Protein AF-A0A2N0Q6G9-F1 (afdb_monomer_lite)

Structure (mmCIF, N/CA/C/O backbone):
data_AF-A0A2N0Q6G9-F1
#
_entry.id   AF-A0A2N0Q6G9-F1
#
loop_
_atom_site.group_PDB
_atom_site.id
_atom_site.type_symbol
_atom_site.label_atom_id
_atom_site.label_alt_id
_atom_site.label_comp_id
_atom_site.label_asym_id
_atom_site.label_entity_id
_atom_site.label_seq_id
_atom_site.pdbx_PDB_ins_code
_atom_site.Cartn_x
_atom_site.Cartn_y
_atom_site.Cartn_z
_atom_site.occupancy
_atom_site.B_iso_or_equiv
_atom_site.auth_seq_id
_atom_site.auth_comp_id
_atom_site.auth_asym_id
_atom_site.auth_atom_id
_atom_site.pdbx_PDB_model_num
ATOM 1 N N . GLU A 1 1 ? 4.261 -15.372 1.911 1.00 77.31 1 GLU A N 1
ATOM 2 C CA . GLU A 1 1 ? 4.781 -14.227 2.698 1.00 77.31 1 GLU A CA 1
ATOM 3 C C . GLU A 1 1 ? 4.152 -12.862 2.398 1.00 77.31 1 GLU A C 1
ATOM 5 O O . GLU A 1 1 ? 3.423 -12.383 3.254 1.00 77.31 1 GLU A O 1
ATOM 10 N N . ARG A 1 2 ? 4.340 -12.215 1.235 1.00 79.12 2 ARG A N 1
ATOM 11 C CA . ARG A 1 2 ? 3.883 -10.812 1.030 1.00 79.12 2 ARG A CA 1
ATOM 12 C C . ARG A 1 2 ? 2.367 -10.584 1.179 1.00 79.12 2 ARG A C 1
ATOM 14 O O . ARG A 1 2 ? 1.967 -9.637 1.843 1.00 79.12 2 ARG A O 1
ATOM 21 N N . ILE A 1 3 ? 1.532 -11.489 0.657 1.00 87.50 3 ILE A N 1
ATOM 22 C CA . ILE A 1 3 ? 0.068 -11.447 0.869 1.00 87.50 3 ILE A CA 1
ATOM 23 C C . ILE A 1 3 ? -0.269 -11.594 2.355 1.00 87.50 3 ILE A C 1
ATOM 25 O O . ILE A 1 3 ? -1.110 -10.873 2.874 1.00 87.50 3 ILE A O 1
ATOM 29 N N . LYS A 1 4 ? 0.415 -12.506 3.054 1.00 92.06 4 LYS A N 1
ATOM 30 C CA . LYS A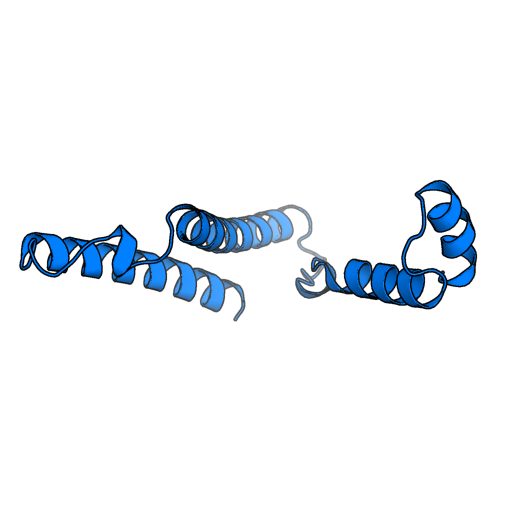 1 4 ? 0.221 -12.721 4.489 1.00 92.06 4 LYS A CA 1
ATOM 31 C C . LYS A 1 4 ? 0.554 -11.448 5.267 1.00 92.06 4 LYS A C 1
ATOM 33 O O . LYS A 1 4 ? -0.242 -11.047 6.098 1.00 92.06 4 LYS A O 1
ATOM 38 N N . MET A 1 5 ? 1.660 -10.773 4.943 1.00 91.50 5 MET A N 1
ATOM 39 C CA . MET A 1 5 ? 2.006 -9.475 5.538 1.00 91.50 5 MET A CA 1
ATOM 40 C C . MET A 1 5 ? 0.926 -8.412 5.286 1.00 91.50 5 MET A C 1
ATOM 42 O O . MET A 1 5 ? 0.513 -7.745 6.230 1.00 91.50 5 MET A O 1
ATOM 46 N N . ALA A 1 6 ? 0.445 -8.281 4.043 1.00 92.56 6 ALA A N 1
ATOM 47 C CA . ALA A 1 6 ? -0.604 -7.322 3.689 1.00 92.56 6 ALA A CA 1
ATOM 48 C C . ALA A 1 6 ? -1.914 -7.601 4.446 1.00 92.56 6 ALA A C 1
ATOM 50 O O . ALA A 1 6 ? -2.493 -6.695 5.039 1.00 92.56 6 ALA A O 1
ATOM 51 N N . MET A 1 7 ? -2.340 -8.865 4.506 1.00 94.75 7 MET A N 1
ATOM 52 C CA . MET A 1 7 ? -3.537 -9.271 5.248 1.00 94.75 7 MET A CA 1
ATOM 53 C C . MET A 1 7 ? -3.371 -9.072 6.759 1.00 94.75 7 MET A C 1
ATOM 55 O O . MET A 1 7 ? -4.301 -8.610 7.414 1.00 94.75 7 MET A O 1
ATOM 59 N N . THR A 1 8 ? -2.194 -9.366 7.321 1.00 96.12 8 THR A N 1
ATOM 60 C CA . THR A 1 8 ? -1.899 -9.093 8.735 1.00 96.12 8 THR A CA 1
ATOM 61 C C . THR A 1 8 ? -2.021 -7.604 9.038 1.00 96.12 8 THR A C 1
ATOM 63 O O . THR A 1 8 ? -2.688 -7.250 10.006 1.00 96.12 8 THR A O 1
ATOM 66 N N . LEU A 1 9 ? -1.436 -6.732 8.206 1.00 94.88 9 LEU A N 1
ATOM 67 C CA . LEU A 1 9 ? -1.557 -5.279 8.353 1.00 94.88 9 LEU A CA 1
ATOM 68 C C . LEU A 1 9 ? -3.024 -4.835 8.286 1.00 94.88 9 LEU A C 1
ATOM 70 O O . LEU A 1 9 ? -3.482 -4.101 9.158 1.00 94.88 9 LEU A O 1
ATOM 74 N N . PHE A 1 10 ? -3.763 -5.318 7.285 1.00 96.56 10 PHE A N 1
ATOM 75 C CA . PHE A 1 10 ? -5.176 -4.999 7.093 1.00 96.56 10 PHE A CA 1
ATOM 76 C C . PHE A 1 10 ? -6.019 -5.348 8.326 1.00 96.56 10 PHE A C 1
ATOM 78 O O . PHE A 1 10 ? -6.732 -4.496 8.859 1.00 96.56 10 PHE A O 1
ATOM 85 N N . PHE A 1 11 ? -5.920 -6.586 8.815 1.00 97.19 11 PHE A N 1
ATOM 86 C CA . PHE A 1 11 ? -6.688 -7.01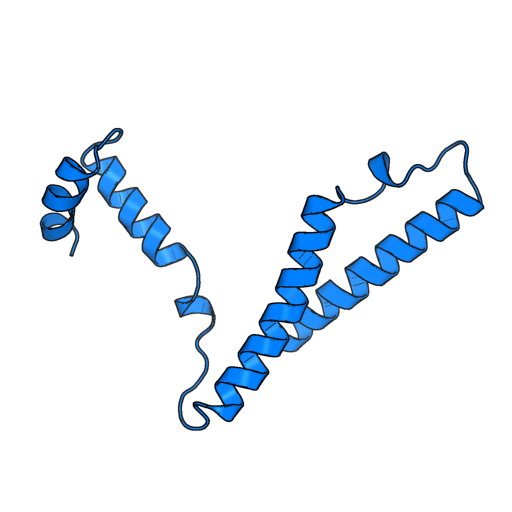7 9.981 1.00 97.19 11 PHE A CA 1
ATOM 87 C C . PHE A 1 11 ? -6.247 -6.306 11.256 1.00 97.19 11 PHE A C 1
ATOM 89 O O . PHE A 1 11 ? -7.100 -5.871 12.027 1.00 97.19 11 PHE A O 1
ATOM 96 N N . PHE A 1 12 ? -4.940 -6.138 11.460 1.00 97.25 12 PHE A N 1
ATOM 97 C CA . PHE A 1 12 ? -4.410 -5.427 12.617 1.00 97.25 12 PHE A CA 1
ATOM 98 C C . PHE A 1 12 ? -4.959 -4.000 12.702 1.00 97.25 12 PHE A C 1
ATOM 100 O O . PHE A 1 12 ? -5.491 -3.616 13.740 1.00 97.25 12 PHE A O 1
ATOM 107 N N . LEU A 1 13 ? -4.900 -3.235 11.606 1.00 96.94 13 LEU A N 1
ATOM 108 C CA . LEU A 1 13 ? -5.392 -1.857 11.572 1.00 96.94 13 LEU A CA 1
ATOM 109 C C . LEU A 1 13 ? -6.890 -1.773 11.870 1.00 96.94 13 LEU A C 1
ATOM 111 O O . LEU A 1 13 ? -7.314 -0.895 12.618 1.00 96.94 13 LEU A O 1
ATOM 115 N N . ARG A 1 14 ? -7.689 -2.704 11.337 1.00 96.44 14 ARG A N 1
ATOM 116 C CA . ARG A 1 14 ? -9.137 -2.746 11.588 1.00 96.44 14 ARG A CA 1
ATOM 117 C C . ARG A 1 14 ? -9.465 -3.101 13.031 1.00 96.44 14 ARG A C 1
ATOM 119 O O . ARG A 1 14 ? -10.317 -2.454 13.634 1.00 96.44 14 ARG A O 1
ATOM 126 N N . PHE A 1 15 ? -8.800 -4.110 13.590 1.00 97.75 15 PHE A N 1
ATOM 127 C CA . PHE A 1 15 ? -9.015 -4.498 14.981 1.00 97.75 15 PHE A CA 1
ATOM 128 C C . PHE A 1 15 ? -8.540 -3.420 15.945 1.00 97.75 15 PHE A C 1
ATOM 130 O O . PHE A 1 15 ? -9.233 -3.136 16.917 1.00 97.75 15 PHE A O 1
ATOM 137 N N . TRP A 1 16 ? -7.412 -2.774 15.657 1.00 97.12 16 TRP A N 1
ATOM 138 C CA . TRP A 1 16 ? -6.928 -1.664 16.462 1.00 97.12 16 TRP A CA 1
ATOM 139 C C . TRP A 1 16 ? -7.886 -0.469 16.403 1.00 97.12 16 TRP A C 1
ATOM 141 O O . TRP A 1 16 ? -8.261 0.052 17.450 1.00 97.12 16 TRP A O 1
ATOM 151 N N . HIS A 1 17 ? -8.366 -0.093 15.214 1.00 96.56 17 HIS A N 1
ATOM 152 C CA . HIS A 1 17 ? -9.366 0.966 15.067 1.00 96.56 17 HIS A CA 1
ATOM 153 C C . HIS A 1 17 ? -10.635 0.661 15.877 1.00 96.56 17 HIS A C 1
ATOM 155 O O . HIS A 1 17 ? -11.080 1.486 16.674 1.00 96.56 17 HIS A O 1
ATOM 161 N N . GLN A 1 18 ? -11.171 -0.557 15.746 1.00 96.69 18 GLN A N 1
ATOM 162 C CA . GLN A 1 18 ? -12.352 -0.978 16.499 1.00 96.69 18 GLN A CA 1
ATOM 163 C C . GLN A 1 18 ? -12.104 -0.994 18.011 1.00 96.69 18 GLN A C 1
ATOM 165 O O . GLN A 1 18 ? -12.968 -0.599 18.787 1.00 96.69 18 GLN A O 1
ATOM 170 N N . HIS A 1 19 ? -10.918 -1.417 18.443 1.00 96.44 19 HIS A N 1
ATOM 171 C CA . HIS A 1 19 ? -10.540 -1.401 19.850 1.00 96.44 19 HIS A CA 1
ATOM 172 C C . HIS A 1 19 ? -10.558 0.021 20.428 1.00 96.44 19 HIS A C 1
ATOM 174 O O . HIS A 1 19 ? -11.116 0.230 21.503 1.00 96.44 19 HIS A O 1
ATOM 180 N N . ILE A 1 20 ? -10.021 1.009 19.702 1.00 96.00 20 ILE A N 1
ATOM 181 C CA . ILE A 1 20 ? -10.065 2.414 20.133 1.00 96.00 20 ILE A CA 1
ATOM 182 C C . ILE A 1 20 ? -11.506 2.942 20.179 1.00 96.00 20 ILE A C 1
ATOM 184 O O . ILE A 1 20 ? -11.839 3.672 21.112 1.00 96.00 20 ILE A O 1
ATOM 188 N N . LEU A 1 21 ? -12.372 2.557 19.235 1.00 96.19 21 LEU A N 1
ATOM 189 C CA . LEU A 1 21 ? -13.795 2.924 19.270 1.00 96.19 21 LEU A CA 1
ATOM 190 C C . LEU A 1 21 ? -14.506 2.356 20.508 1.00 96.19 21 LEU A C 1
ATOM 192 O O . LEU A 1 21 ? -15.182 3.095 21.215 1.00 96.19 21 LEU A O 1
ATOM 196 N N . ASN A 1 22 ? -14.280 1.084 20.836 1.00 96.62 22 ASN A N 1
ATOM 197 C CA . ASN A 1 22 ? -14.865 0.469 22.032 1.00 96.62 22 ASN A CA 1
ATOM 198 C C . ASN A 1 22 ? -14.365 1.149 23.328 1.00 96.62 22 ASN A C 1
ATOM 200 O O . ASN A 1 22 ? -15.116 1.333 24.290 1.00 96.62 22 ASN A O 1
ATOM 204 N N . LEU A 1 23 ? -13.090 1.554 23.365 1.00 95.81 23 LEU A N 1
ATOM 205 C CA . LEU A 1 23 ? -12.533 2.314 24.487 1.00 95.81 23 LEU A CA 1
ATOM 206 C C . LEU A 1 23 ? -13.112 3.729 24.579 1.00 95.81 23 LEU A C 1
ATOM 208 O O . LEU A 1 23 ? -13.316 4.221 25.686 1.00 95.81 23 LEU A O 1
ATOM 212 N N . LEU A 1 24 ? -13.392 4.373 23.444 1.00 96.06 24 LEU A N 1
ATOM 213 C CA . LEU A 1 24 ? -14.051 5.677 23.395 1.00 96.06 24 LEU A CA 1
ATOM 214 C C . LEU A 1 24 ? -15.463 5.616 23.990 1.00 96.06 24 LEU A C 1
ATOM 216 O O . LEU A 1 24 ? -15.835 6.514 24.738 1.00 96.06 24 LEU A O 1
ATOM 220 N N . GLU A 1 25 ? -16.219 4.553 23.708 1.00 95.12 25 GLU A N 1
ATOM 221 C CA . GLU A 1 25 ? -17.545 4.332 24.301 1.00 95.12 25 GLU A CA 1
ATOM 222 C C . GLU A 1 25 ? -17.472 4.120 25.820 1.00 95.12 25 GLU A C 1
ATOM 224 O O . GLU A 1 25 ? -18.313 4.625 26.561 1.00 95.12 25 GLU A O 1
ATOM 229 N N . THR A 1 26 ? -16.442 3.413 26.295 1.00 95.62 26 THR A N 1
ATOM 230 C CA . THR A 1 26 ? -16.270 3.103 27.726 1.00 95.62 26 THR A CA 1
ATOM 231 C C . THR A 1 26 ? -15.716 4.296 28.519 1.00 95.62 26 THR A C 1
ATOM 233 O O . THR A 1 26 ? -16.105 4.526 29.664 1.00 95.62 26 THR A O 1
ATOM 236 N N . TYR A 1 27 ? -14.810 5.073 27.919 1.00 94.56 27 TYR A N 1
ATOM 237 C CA . TYR A 1 27 ? -14.072 6.161 28.569 1.00 94.56 27 TYR A CA 1
ATOM 238 C C . TYR A 1 27 ? -14.059 7.443 27.714 1.00 94.56 27 TYR A C 1
ATOM 240 O O . TYR A 1 27 ? -12.984 7.919 27.323 1.00 94.56 27 TYR A O 1
ATOM 248 N N . PRO A 1 28 ? -15.226 8.065 27.463 1.00 91.12 28 PRO A N 1
ATOM 249 C CA . PRO A 1 28 ? -15.358 9.183 26.521 1.00 91.12 28 PRO A CA 1
ATOM 250 C C . PRO A 1 28 ? -14.573 10.437 26.930 1.00 91.12 28 PRO A C 1
ATOM 252 O O . PRO A 1 28 ? -14.204 11.244 26.083 1.00 91.12 28 PRO A O 1
ATOM 255 N N . ASN A 1 29 ? -14.280 10.595 28.224 1.00 93.81 29 ASN A N 1
ATOM 256 C CA . ASN A 1 29 ? -13.535 11.745 28.743 1.00 93.81 29 ASN A CA 1
ATOM 257 C C . ASN A 1 29 ? -12.009 11.606 28.593 1.00 93.81 29 ASN A C 1
ATOM 259 O O . ASN A 1 29 ? -11.297 12.605 28.671 1.00 93.81 29 ASN A O 1
ATOM 263 N N . PHE A 1 30 ? -11.499 10.384 28.405 1.00 90.44 30 PHE A N 1
ATOM 264 C CA . PHE A 1 30 ? -10.058 10.096 28.373 1.00 90.44 30 PHE A CA 1
ATOM 265 C C . PHE A 1 30 ? -9.572 9.702 26.980 1.00 90.44 30 PHE A C 1
ATOM 267 O O . PHE A 1 30 ? -8.436 9.996 26.607 1.00 90.44 30 PHE A O 1
ATOM 274 N N . ILE A 1 31 ? -10.433 9.050 26.202 1.00 94.56 31 ILE A N 1
ATOM 275 C CA . ILE A 1 31 ? -10.100 8.543 24.878 1.00 94.56 31 ILE A CA 1
ATOM 276 C C . ILE A 1 31 ? -10.672 9.473 23.813 1.00 94.56 31 ILE A C 1
ATOM 278 O O . ILE A 1 31 ? -11.740 10.056 23.936 1.00 94.56 31 ILE A O 1
ATOM 282 N N . SER A 1 32 ? -9.916 9.626 22.738 1.00 92.62 32 SER A N 1
ATOM 283 C CA . SER A 1 32 ? -10.300 10.374 21.547 1.00 92.62 32 SER A CA 1
ATOM 284 C C . SER A 1 32 ? -9.662 9.710 20.342 1.00 92.62 32 SER A C 1
ATOM 286 O O . SER A 1 32 ? -8.446 9.496 20.343 1.00 92.62 32 SER A O 1
ATOM 288 N N . LEU A 1 33 ? -10.456 9.426 19.310 1.00 91.94 33 LEU A N 1
ATOM 289 C CA . LEU A 1 33 ? -9.971 8.781 18.090 1.00 91.94 33 LEU A CA 1
ATOM 290 C C . LEU A 1 33 ? -8.817 9.575 17.458 1.00 91.94 33 LEU A C 1
ATOM 292 O O . LEU A 1 33 ? -7.766 9.017 17.170 1.00 91.94 33 LEU A O 1
ATOM 296 N N . LYS A 1 34 ? -8.955 10.904 17.379 1.00 91.56 34 LYS A N 1
ATOM 297 C CA . LYS A 1 34 ? -7.948 11.801 16.784 1.00 91.56 34 LYS A CA 1
ATOM 298 C C . LYS A 1 34 ? -6.610 11.845 17.528 1.00 91.56 34 LYS A C 1
ATOM 300 O O . LYS A 1 34 ? -5.625 12.290 16.953 1.00 91.56 34 LYS A O 1
ATOM 305 N N . LYS A 1 35 ? -6.583 11.471 18.813 1.00 91.75 35 LYS A N 1
ATOM 306 C CA . LYS A 1 35 ? -5.371 11.518 19.653 1.00 91.75 35 LYS A CA 1
ATOM 307 C C . LYS A 1 35 ? -4.754 10.144 19.898 1.00 91.75 35 LYS A C 1
ATOM 309 O O . LYS A 1 35 ? -3.553 10.060 20.113 1.00 91.75 35 LYS A O 1
ATOM 314 N N . ASN A 1 36 ? -5.575 9.095 19.919 1.00 93.19 36 ASN A N 1
ATOM 315 C CA . ASN A 1 36 ? -5.166 7.749 20.332 1.00 93.19 36 ASN A CA 1
ATOM 316 C C . ASN A 1 36 ? -5.084 6.762 19.163 1.00 93.19 36 ASN A C 1
ATOM 318 O O . ASN A 1 36 ? -4.650 5.627 19.349 1.00 93.19 36 ASN A O 1
ATOM 322 N N . PHE A 1 37 ? -5.507 7.178 17.971 1.00 96.12 37 PHE A N 1
ATOM 323 C CA . PHE A 1 37 ? -5.379 6.405 16.749 1.00 96.12 37 PHE A CA 1
ATOM 324 C C . PHE A 1 37 ? -4.599 7.187 15.689 1.00 96.12 37 PHE A C 1
ATOM 326 O O . PHE A 1 37 ? -4.280 8.366 15.856 1.00 96.12 37 PHE A O 1
ATOM 333 N N . LEU A 1 38 ? -4.266 6.500 14.599 1.00 94.75 38 LEU A N 1
ATOM 334 C CA . LEU A 1 38 ? -3.659 7.101 13.419 1.00 94.75 38 LEU A CA 1
ATOM 335 C C . LEU A 1 38 ? -4.546 8.220 12.863 1.00 94.75 38 LEU A C 1
ATOM 337 O O . LEU A 1 38 ? -5.772 8.157 12.944 1.00 94.75 38 LEU A O 1
ATOM 341 N N . ALA A 1 39 ? -3.916 9.209 12.230 1.00 95.56 39 ALA A N 1
ATOM 342 C CA . ALA A 1 39 ? -4.643 10.184 11.430 1.00 95.56 39 ALA A CA 1
ATOM 343 C C . ALA A 1 39 ? -5.452 9.477 10.329 1.00 95.56 39 ALA A C 1
ATOM 345 O O . ALA A 1 39 ? -4.958 8.532 9.705 1.00 95.56 39 ALA A O 1
ATOM 346 N N . ASP A 1 40 ? -6.658 9.977 10.050 1.00 92.94 40 ASP A N 1
ATOM 347 C CA . ASP A 1 40 ? -7.595 9.376 9.087 1.00 92.94 40 ASP A CA 1
ATOM 348 C C . ASP A 1 40 ? -6.955 9.155 7.706 1.00 92.94 40 ASP A C 1
ATOM 350 O O . ASP A 1 40 ? -7.171 8.130 7.057 1.00 92.94 40 ASP A O 1
ATOM 354 N N . GLN A 1 41 ? -6.105 10.096 7.280 1.00 96.06 41 GLN A N 1
ATOM 355 C CA . GLN A 1 41 ? -5.346 10.018 6.031 1.00 96.06 41 GLN A CA 1
ATOM 356 C C . GLN A 1 41 ? -4.368 8.839 6.038 1.00 96.06 41 GLN A C 1
ATOM 358 O O . GLN A 1 41 ? -4.376 8.021 5.121 1.00 96.06 41 GLN A O 1
ATOM 363 N N . SER A 1 42 ? -3.562 8.710 7.094 1.00 96.00 42 SER A N 1
ATOM 364 C CA . SER A 1 42 ? -2.589 7.624 7.235 1.00 96.00 42 SER A CA 1
ATOM 365 C C . SER A 1 42 ? -3.271 6.262 7.321 1.00 96.00 42 SER A C 1
ATOM 367 O O . SER A 1 42 ? -2.830 5.314 6.675 1.00 96.00 42 SER A O 1
ATOM 369 N N . TYR A 1 43 ? -4.368 6.160 8.076 1.00 96.44 43 TYR A N 1
ATOM 370 C CA . TYR A 1 43 ? -5.165 4.938 8.143 1.00 96.44 43 TYR A CA 1
ATOM 371 C C . TYR A 1 43 ? -5.702 4.545 6.761 1.00 96.44 43 TYR A C 1
ATOM 373 O O . TYR A 1 43 ? -5.515 3.406 6.334 1.00 96.44 43 TYR A O 1
ATOM 381 N N . SER A 1 44 ? -6.285 5.502 6.033 1.00 96.50 44 SER A N 1
ATOM 382 C CA . SER A 1 44 ? -6.819 5.273 4.687 1.00 96.50 44 SER A CA 1
ATOM 383 C C . SER A 1 44 ? -5.735 4.798 3.715 1.00 96.50 44 SER A C 1
ATOM 385 O O . SER A 1 44 ? -5.947 3.823 2.999 1.00 96.50 44 SER A O 1
ATOM 387 N N . ILE A 1 45 ? -4.552 5.426 3.733 1.00 97.00 45 ILE A N 1
ATOM 388 C CA . ILE A 1 45 ? -3.414 5.042 2.881 1.00 97.00 45 ILE A CA 1
ATOM 389 C C . ILE A 1 45 ? -2.948 3.617 3.192 1.00 97.00 45 ILE A C 1
ATOM 391 O O . ILE A 1 45 ? -2.720 2.831 2.274 1.00 97.00 45 ILE A O 1
ATOM 395 N N . LEU A 1 46 ? -2.815 3.258 4.471 1.00 96.19 46 LEU A N 1
ATOM 396 C CA . LEU A 1 46 ? -2.327 1.933 4.861 1.00 96.19 46 LEU A CA 1
ATOM 397 C C . LEU A 1 46 ? -3.323 0.817 4.521 1.00 96.19 46 LEU A C 1
ATOM 399 O O . LEU A 1 46 ? -2.910 -0.244 4.050 1.00 96.19 46 LEU A O 1
ATOM 403 N N . VAL A 1 47 ? -4.623 1.053 4.727 1.00 96.38 47 VAL A N 1
ATOM 404 C CA . VAL A 1 47 ? -5.677 0.107 4.326 1.00 96.38 47 VAL A CA 1
ATOM 405 C C . VAL A 1 47 ? -5.686 -0.057 2.808 1.00 96.38 47 VAL A C 1
ATOM 407 O O . VAL A 1 47 ? -5.618 -1.186 2.319 1.00 96.38 47 VAL A O 1
ATOM 410 N N . PHE A 1 48 ? -5.668 1.054 2.067 1.00 96.19 48 PHE A N 1
ATOM 411 C CA . PHE A 1 48 ? -5.617 1.046 0.607 1.00 96.19 48 PHE A CA 1
ATOM 412 C C . PHE A 1 48 ? -4.394 0.294 0.070 1.00 96.19 48 PHE A C 1
ATOM 414 O O . PHE A 1 48 ? -4.512 -0.479 -0.880 1.00 96.19 48 PHE A O 1
ATOM 421 N N . LEU A 1 49 ? -3.221 0.474 0.683 1.00 93.56 49 LEU A N 1
ATOM 422 C CA . LEU A 1 49 ? -1.996 -0.222 0.290 1.00 93.56 49 LEU A CA 1
ATOM 423 C C . LEU A 1 49 ? -2.123 -1.741 0.472 1.00 93.56 49 LEU A C 1
ATOM 425 O O . LEU A 1 49 ? -1.713 -2.507 -0.403 1.00 93.56 49 LEU A O 1
ATOM 429 N N . ALA A 1 50 ? -2.705 -2.184 1.590 1.00 94.75 50 ALA A N 1
ATOM 430 C CA . ALA A 1 50 ? -2.916 -3.603 1.854 1.00 94.75 50 ALA A CA 1
ATOM 431 C C . ALA A 1 50 ? -3.892 -4.234 0.846 1.00 94.75 50 ALA A C 1
ATOM 433 O O . ALA A 1 50 ? -3.601 -5.299 0.296 1.00 94.75 50 ALA A O 1
ATOM 434 N N . GLU A 1 51 ? -5.011 -3.564 0.558 1.00 95.00 51 GLU A N 1
ATOM 435 C CA . GLU A 1 51 ? -5.999 -4.015 -0.431 1.00 95.00 51 GLU A CA 1
ATOM 436 C C . GLU A 1 51 ? -5.410 -4.041 -1.847 1.00 95.00 51 GLU A C 1
ATOM 438 O O . GLU A 1 51 ? -5.507 -5.050 -2.554 1.00 95.00 51 GLU A O 1
ATOM 443 N N . SER A 1 52 ? -4.721 -2.968 -2.236 1.00 94.31 52 SER A N 1
ATOM 444 C CA . SER A 1 52 ? -4.087 -2.833 -3.551 1.00 94.31 52 SER A CA 1
ATOM 445 C C . SER A 1 52 ? -3.024 -3.899 -3.790 1.00 94.31 52 SER A C 1
ATOM 447 O O . SER A 1 52 ? -2.936 -4.435 -4.892 1.00 94.31 52 SER A O 1
ATOM 449 N N . MET A 1 53 ? -2.254 -4.278 -2.764 1.00 92.44 53 MET A N 1
ATOM 450 C CA . MET A 1 53 ? -1.275 -5.363 -2.869 1.00 92.44 53 MET A CA 1
ATOM 451 C C . MET A 1 53 ? -1.946 -6.703 -3.211 1.00 92.44 53 MET A C 1
ATOM 453 O O . MET A 1 53 ? -1.455 -7.451 -4.056 1.00 92.44 53 MET A O 1
ATOM 457 N N . VAL A 1 54 ? -3.083 -7.016 -2.584 1.00 93.00 54 VAL A N 1
ATOM 458 C CA . VAL A 1 54 ? -3.830 -8.251 -2.873 1.00 93.00 54 VAL A CA 1
ATOM 459 C C . VAL A 1 54 ? -4.421 -8.213 -4.282 1.00 93.00 54 VAL A C 1
ATOM 461 O O . VAL A 1 54 ? -4.324 -9.202 -5.013 1.00 93.00 54 VAL A O 1
ATOM 464 N N . LEU A 1 55 ? -4.996 -7.075 -4.683 1.00 94.38 55 LEU A N 1
ATOM 465 C CA . LEU A 1 55 ? -5.533 -6.874 -6.030 1.00 94.38 55 LEU A CA 1
ATOM 466 C C . LEU A 1 55 ? -4.450 -7.013 -7.103 1.00 94.38 55 LEU A C 1
ATOM 468 O O . LEU A 1 55 ? -4.663 -7.727 -8.080 1.00 94.38 55 LEU A O 1
ATOM 472 N N . LEU A 1 56 ? -3.276 -6.414 -6.891 1.00 93.19 56 LEU A N 1
ATOM 473 C CA . LEU A 1 56 ? -2.131 -6.517 -7.794 1.00 93.19 56 LEU A CA 1
ATOM 474 C C . LEU A 1 56 ? -1.705 -7.972 -7.991 1.00 93.19 56 LEU A C 1
ATOM 476 O O . LEU A 1 56 ? -1.515 -8.410 -9.122 1.00 93.19 56 LEU A O 1
ATOM 480 N N . VAL A 1 57 ? -1.594 -8.744 -6.906 1.00 91.88 57 VAL A N 1
ATOM 481 C CA . VAL A 1 57 ? -1.225 -10.162 -7.000 1.00 91.88 57 VAL A CA 1
ATOM 482 C C . VAL A 1 57 ? -2.272 -10.959 -7.780 1.00 91.88 57 VAL A C 1
ATOM 484 O O . VAL A 1 57 ? -1.907 -11.798 -8.606 1.00 91.88 57 VAL A O 1
ATOM 487 N N . LYS A 1 58 ? -3.566 -10.702 -7.543 1.00 93.44 58 LYS A N 1
ATOM 488 C CA . LYS A 1 58 ? -4.649 -11.361 -8.286 1.00 93.44 58 LYS A CA 1
ATOM 489 C C . LYS A 1 58 ? -4.586 -11.026 -9.775 1.00 93.44 58 LYS A C 1
ATOM 491 O O . LYS A 1 58 ? -4.539 -11.947 -10.584 1.00 93.44 58 LYS A O 1
ATOM 496 N N . ALA A 1 59 ? -4.523 -9.740 -10.115 1.00 95.25 59 ALA A N 1
ATOM 497 C CA . ALA A 1 59 ? -4.464 -9.276 -11.496 1.00 95.25 59 ALA A CA 1
ATOM 498 C C . ALA A 1 59 ? -3.216 -9.810 -12.216 1.00 95.25 59 ALA A C 1
ATOM 500 O O . ALA A 1 59 ? -3.318 -10.369 -13.301 1.00 95.25 59 ALA A O 1
ATOM 501 N N . HIS A 1 60 ? -2.035 -9.731 -11.598 1.00 93.56 60 HIS A N 1
ATOM 502 C CA . HIS A 1 60 ? -0.807 -10.228 -12.219 1.00 93.56 60 HIS A CA 1
ATOM 503 C C . HIS A 1 60 ? -0.874 -11.730 -12.510 1.00 93.56 60 HIS A C 1
ATOM 50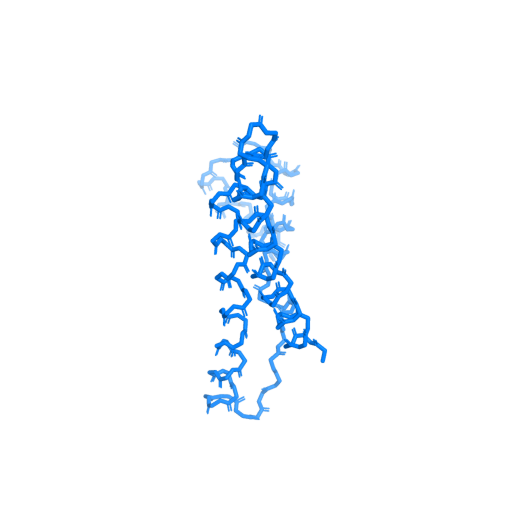5 O O . HIS A 1 60 ? -0.428 -12.176 -13.562 1.00 93.56 60 HIS A O 1
ATOM 511 N N . ARG A 1 61 ? -1.443 -12.526 -11.597 1.00 92.12 61 ARG A N 1
ATOM 512 C CA . ARG A 1 61 ? -1.604 -13.970 -11.814 1.00 92.12 61 ARG A CA 1
ATOM 513 C C . ARG A 1 61 ? -2.566 -14.284 -12.963 1.00 92.12 61 ARG A C 1
ATOM 515 O O . ARG A 1 61 ? -2.381 -15.297 -13.628 1.00 92.12 61 ARG A O 1
ATOM 522 N N . GLU A 1 62 ? -3.578 -13.447 -13.164 1.00 96.75 62 GLU A N 1
ATOM 523 C CA . GLU A 1 62 ? -4.565 -13.588 -14.236 1.00 96.75 62 GLU A CA 1
ATOM 524 C C . GLU A 1 62 ? -3.976 -13.230 -15.608 1.00 96.75 62 GLU A C 1
ATOM 526 O O . GLU A 1 62 ? -4.087 -14.019 -16.542 1.00 96.75 62 GLU A O 1
ATOM 531 N N . TYR A 1 63 ? -3.293 -12.086 -15.719 1.00 96.94 63 TYR A N 1
ATOM 532 C CA . TYR A 1 63 ? -2.766 -11.589 -16.997 1.00 96.94 63 TYR A CA 1
ATOM 533 C C . TYR A 1 63 ? -1.378 -12.140 -17.365 1.00 96.94 63 TYR A C 1
ATOM 535 O O . TYR A 1 63 ? -1.059 -12.252 -18.548 1.00 96.94 63 TYR A O 1
ATOM 543 N N . TYR A 1 64 ? -0.552 -12.504 -16.379 1.00 95.12 64 TYR A N 1
ATOM 544 C CA . TYR A 1 64 ? 0.841 -12.928 -16.575 1.00 95.12 64 TYR A CA 1
ATOM 545 C C . TYR A 1 64 ? 1.172 -14.209 -15.786 1.00 95.12 64 TYR A C 1
ATOM 547 O O . TYR A 1 64 ? 2.048 -14.200 -14.917 1.00 95.12 64 TYR A O 1
ATOM 555 N N . PRO A 1 65 ? 0.508 -15.345 -16.069 1.00 93.94 65 PRO A N 1
ATOM 556 C CA . PRO A 1 65 ? 0.671 -16.572 -15.284 1.00 93.94 65 PRO A CA 1
ATOM 557 C C . PRO A 1 65 ? 2.064 -17.212 -15.405 1.00 93.94 65 PRO A C 1
ATOM 559 O O . PRO A 1 65 ? 2.468 -17.965 -14.521 1.00 93.94 65 PRO A O 1
ATOM 562 N N . SER A 1 66 ? 2.794 -16.935 -16.489 1.00 95.75 66 SER A N 1
ATOM 563 C CA . SER A 1 66 ? 4.134 -17.475 -16.756 1.00 95.75 66 SER A CA 1
ATOM 564 C C . SER A 1 66 ? 5.272 -16.616 -16.201 1.00 95.75 66 SER A C 1
ATOM 566 O O . SER A 1 66 ? 6.420 -17.058 -16.209 1.00 95.75 66 SER A O 1
ATOM 568 N N . VAL A 1 67 ? 4.980 -15.403 -15.725 1.00 93.81 67 VAL A N 1
ATOM 569 C CA . VAL A 1 67 ? 5.985 -14.453 -15.238 1.00 93.81 67 VAL A CA 1
ATOM 570 C C . VAL A 1 67 ? 5.848 -14.325 -13.718 1.00 93.81 67 VAL A C 1
ATOM 572 O O . VAL A 1 67 ? 4.737 -14.151 -13.216 1.00 93.81 67 VAL A O 1
ATOM 575 N N . PRO A 1 68 ? 6.939 -14.414 -12.939 1.00 89.88 68 PRO A N 1
ATOM 576 C CA . PRO A 1 68 ? 6.869 -14.161 -11.505 1.00 89.88 68 PRO A CA 1
ATOM 577 C C . PRO A 1 68 ? 6.671 -12.663 -11.224 1.00 89.88 68 PRO A C 1
ATOM 579 O O . PRO A 1 68 ? 7.357 -11.822 -11.798 1.00 89.88 68 PRO A O 1
ATOM 582 N N . LEU A 1 69 ? 5.778 -12.324 -10.289 1.00 89.25 69 LEU A N 1
ATOM 583 C CA . LEU A 1 69 ? 5.621 -10.947 -9.809 1.00 89.25 69 LEU A CA 1
ATOM 584 C C . LEU A 1 69 ? 6.808 -10.557 -8.906 1.00 89.25 69 LEU A C 1
ATOM 586 O O . LEU A 1 69 ? 6.956 -11.092 -7.804 1.00 89.25 69 LEU A O 1
ATOM 590 N N . LEU A 1 70 ? 7.616 -9.586 -9.339 1.00 88.50 70 LEU A N 1
ATOM 591 C CA . LEU A 1 70 ? 8.795 -9.094 -8.614 1.00 88.50 70 LEU A CA 1
ATOM 592 C C . LEU A 1 70 ? 8.488 -7.766 -7.908 1.00 88.50 70 LEU A C 1
ATOM 594 O O . LEU A 1 70 ? 8.840 -6.695 -8.389 1.00 88.50 70 LEU A O 1
ATOM 598 N N . LEU A 1 71 ? 7.833 -7.817 -6.745 1.00 83.31 71 LEU A N 1
ATOM 599 C CA . LEU A 1 71 ? 7.354 -6.613 -6.037 1.00 83.31 71 LEU A CA 1
ATOM 600 C C . LEU A 1 71 ? 8.431 -5.552 -5.753 1.00 83.31 71 LEU A C 1
ATOM 602 O O . LEU A 1 71 ? 8.117 -4.368 -5.742 1.00 83.31 71 LEU A O 1
ATOM 606 N N . TRP A 1 72 ? 9.685 -5.954 -5.540 1.00 79.38 72 TRP A N 1
ATOM 607 C CA . TRP A 1 72 ? 10.789 -5.015 -5.301 1.00 79.38 72 TRP A CA 1
ATOM 608 C C . TRP A 1 72 ? 11.141 -4.174 -6.537 1.00 79.38 72 TRP A C 1
ATOM 610 O O . TRP A 1 72 ? 11.629 -3.064 -6.390 1.00 79.38 72 TRP A O 1
ATOM 620 N N . MET A 1 73 ? 10.827 -4.651 -7.745 1.00 84.19 73 MET A N 1
ATOM 621 C CA . MET A 1 73 ? 11.014 -3.889 -8.987 1.00 84.19 73 MET A CA 1
ATOM 622 C C . MET A 1 73 ? 9.950 -2.801 -9.183 1.00 84.19 73 MET A C 1
ATOM 624 O O . MET A 1 73 ? 10.089 -1.962 -10.066 1.00 84.19 73 MET A O 1
ATOM 628 N N . HIS A 1 74 ? 8.882 -2.817 -8.381 1.00 80.12 74 HIS A N 1
ATOM 629 C CA . HIS A 1 74 ? 7.762 -1.876 -8.468 1.00 80.12 74 HIS A CA 1
ATOM 630 C C . HIS A 1 74 ? 7.788 -0.807 -7.360 1.00 80.12 74 HIS A C 1
ATOM 632 O O . HIS A 1 74 ? 6.788 -0.124 -7.141 1.00 80.12 74 HIS A O 1
ATOM 638 N N . GLY A 1 75 ? 8.906 -0.679 -6.638 1.00 82.88 75 GLY A N 1
ATOM 639 C CA . GLY A 1 75 ? 9.131 0.387 -5.660 1.00 82.88 75 GLY A CA 1
ATOM 640 C C . GLY A 1 75 ? 9.655 1.684 -6.288 1.00 82.88 75 GLY A C 1
ATOM 641 O O . GLY A 1 75 ? 9.967 1.745 -7.475 1.00 82.88 75 GLY A O 1
ATOM 642 N N . SER A 1 76 ? 9.792 2.726 -5.468 1.00 88.69 76 SER A N 1
ATOM 643 C CA . SER A 1 76 ? 10.397 4.009 -5.855 1.00 88.69 76 SER A CA 1
ATOM 644 C C . SER A 1 76 ? 11.925 4.009 -5.810 1.00 88.69 76 SER A C 1
ATOM 646 O O . SER A 1 76 ? 12.528 4.983 -6.246 1.00 88.69 76 SER A O 1
ATOM 648 N N . GLU A 1 77 ? 12.562 2.938 -5.331 1.00 88.19 77 GLU A N 1
ATOM 649 C CA . GLU A 1 77 ? 14.011 2.868 -5.087 1.00 88.19 77 GLU A CA 1
ATOM 650 C C . GLU A 1 77 ? 14.848 3.273 -6.310 1.00 88.19 77 GLU A C 1
ATOM 652 O O . GLU A 1 77 ? 15.759 4.089 -6.195 1.00 88.19 77 GLU A O 1
ATOM 657 N N . ALA A 1 78 ? 14.500 2.784 -7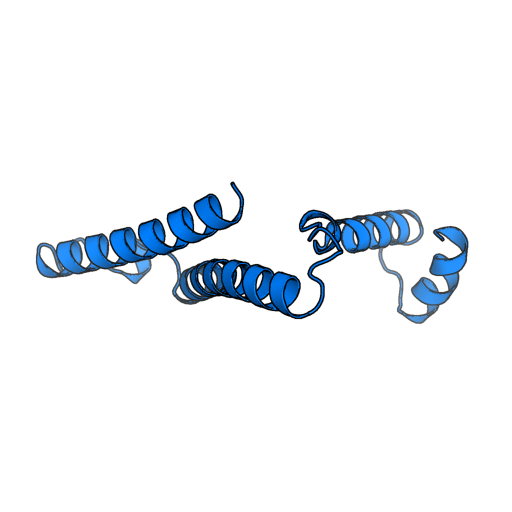.504 1.00 86.25 78 ALA A N 1
ATOM 658 C CA . ALA A 1 78 ? 15.200 3.161 -8.733 1.00 86.25 78 ALA A CA 1
ATOM 659 C C . ALA A 1 78 ? 15.078 4.666 -9.039 1.00 86.25 78 ALA A C 1
ATOM 661 O O . ALA A 1 78 ? 16.044 5.296 -9.470 1.00 86.25 78 ALA A O 1
ATOM 662 N N . ALA A 1 79 ? 13.906 5.255 -8.783 1.00 88.38 79 ALA A N 1
ATOM 663 C CA . ALA A 1 79 ? 13.687 6.687 -8.953 1.00 88.38 79 ALA A CA 1
ATOM 664 C C . ALA A 1 79 ? 14.442 7.498 -7.889 1.00 88.38 79 ALA A C 1
ATOM 666 O O . ALA A 1 79 ? 15.063 8.505 -8.213 1.00 88.38 79 ALA A O 1
ATOM 667 N N . GLU A 1 80 ? 14.434 7.051 -6.633 1.00 92.69 80 GLU A N 1
ATOM 668 C CA . GLU A 1 80 ? 15.174 7.679 -5.534 1.00 92.69 80 GLU A CA 1
ATOM 669 C C . GLU A 1 80 ? 16.677 7.675 -5.797 1.00 92.69 80 GLU A C 1
ATOM 671 O O . GLU A 1 80 ? 17.330 8.703 -5.622 1.00 92.69 80 GLU A O 1
ATOM 676 N N . TYR A 1 81 ? 17.217 6.557 -6.282 1.00 90.56 81 TYR A N 1
ATOM 677 C CA . TYR A 1 81 ? 18.616 6.446 -6.670 1.00 90.56 81 TYR A CA 1
ATOM 678 C C . TYR A 1 81 ? 18.956 7.387 -7.831 1.00 90.56 81 TYR A C 1
ATOM 680 O O . TYR A 1 81 ? 19.914 8.156 -7.745 1.00 90.56 81 TYR A O 1
ATOM 688 N N . PHE A 1 82 ? 18.126 7.395 -8.879 1.00 90.69 82 PHE A N 1
ATOM 689 C CA . PHE A 1 82 ? 18.274 8.304 -10.015 1.00 90.69 82 PHE A CA 1
ATOM 690 C C . PHE A 1 82 ? 18.297 9.777 -9.573 1.00 90.69 82 PHE A C 1
ATOM 692 O O . PHE A 1 82 ? 19.221 10.518 -9.913 1.00 90.69 82 PHE A O 1
ATOM 699 N N . PHE A 1 83 ? 17.324 10.200 -8.761 1.00 91.75 83 PHE A N 1
ATOM 700 C CA . PHE A 1 83 ? 17.276 11.567 -8.241 1.00 91.75 83 PHE A CA 1
ATOM 701 C C . PHE A 1 83 ? 18.404 11.864 -7.251 1.00 91.75 83 PHE A C 1
ATOM 703 O O . PHE A 1 83 ? 18.881 12.997 -7.192 1.00 91.75 83 PHE A O 1
ATOM 710 N N . GLY A 1 84 ? 18.856 10.861 -6.499 1.00 93.25 84 GLY A N 1
ATOM 711 C CA . GLY A 1 84 ? 20.018 10.951 -5.625 1.00 93.25 84 GLY A CA 1
ATOM 712 C C . GLY A 1 84 ? 21.280 11.306 -6.406 1.00 93.25 84 GLY A C 1
ATOM 713 O O . GLY A 1 84 ? 21.959 12.267 -6.051 1.00 93.25 84 GLY A O 1
ATOM 714 N N . ILE A 1 85 ? 21.551 10.600 -7.509 1.00 92.81 85 ILE A N 1
ATOM 715 C CA . ILE A 1 85 ? 22.683 10.913 -8.393 1.00 92.81 85 ILE A CA 1
ATOM 716 C C . ILE A 1 85 ? 22.496 12.284 -9.047 1.00 92.81 85 ILE A C 1
ATOM 718 O O . ILE A 1 85 ? 23.428 13.086 -9.057 1.00 92.81 85 ILE A O 1
ATOM 722 N N . ALA A 1 86 ? 21.299 12.598 -9.550 1.00 93.31 86 ALA A N 1
ATOM 723 C CA . ALA A 1 86 ? 21.046 13.891 -10.184 1.00 93.31 86 ALA A CA 1
ATOM 724 C C . ALA A 1 86 ? 21.355 15.066 -9.236 1.00 93.31 86 ALA A C 1
ATOM 726 O O . ALA A 1 86 ? 22.027 16.016 -9.640 1.00 93.31 86 ALA A O 1
ATOM 727 N N . ARG A 1 87 ? 20.966 14.958 -7.956 1.00 93.25 87 ARG A N 1
ATOM 728 C CA . ARG A 1 87 ? 21.273 15.960 -6.921 1.00 93.25 87 ARG A CA 1
ATOM 729 C C . ARG A 1 87 ? 22.751 16.033 -6.537 1.00 93.25 87 ARG A C 1
ATOM 731 O O . ARG A 1 87 ? 23.196 17.090 -6.104 1.00 93.25 87 ARG A O 1
ATOM 738 N N . GLN A 1 88 ? 23.517 14.950 -6.691 1.00 93.69 88 GLN A N 1
ATOM 739 C CA . GLN A 1 88 ? 24.974 14.992 -6.500 1.00 93.69 88 GLN A CA 1
ATOM 740 C C . GLN A 1 88 ? 25.675 15.790 -7.608 1.00 93.69 88 GLN A C 1
ATOM 742 O O . GLN A 1 88 ? 26.713 16.396 -7.355 1.00 93.69 88 GLN A O 1
ATOM 747 N N . ILE A 1 89 ? 25.114 15.802 -8.821 1.00 91.25 89 ILE A N 1
ATOM 748 C CA . ILE A 1 89 ? 25.650 16.558 -9.962 1.00 91.25 89 ILE A CA 1
ATOM 749 C C . ILE A 1 89 ? 25.230 18.030 -9.881 1.00 91.25 89 ILE A C 1
ATOM 751 O O . ILE A 1 89 ? 26.062 18.917 -10.054 1.00 91.25 89 ILE A O 1
ATOM 755 N N . ASN A 1 90 ? 23.945 18.291 -9.635 1.00 92.00 90 ASN A N 1
ATOM 756 C CA . ASN A 1 90 ? 23.408 19.628 -9.402 1.00 92.00 90 ASN A CA 1
ATOM 757 C C . ASN A 1 90 ? 22.265 19.539 -8.372 1.00 92.00 90 ASN A C 1
ATOM 759 O O . ASN A 1 90 ? 21.245 18.928 -8.678 1.00 92.00 90 ASN A O 1
ATOM 763 N N . PRO A 1 91 ? 22.389 20.118 -7.167 1.00 92.44 91 PRO A N 1
ATOM 764 C CA . PRO A 1 91 ? 21.377 19.970 -6.120 1.00 92.44 91 PRO A CA 1
ATOM 765 C C . PRO A 1 91 ? 20.012 20.584 -6.476 1.00 92.44 91 PRO A C 1
ATOM 767 O O . PRO A 1 91 ? 18.991 20.011 -6.093 1.00 92.44 91 PRO A O 1
ATOM 770 N N . ASP A 1 92 ? 19.990 21.672 -7.254 1.00 93.44 92 ASP A N 1
ATOM 771 C CA . ASP A 1 92 ? 18.785 22.445 -7.594 1.00 93.44 92 ASP A CA 1
ATOM 7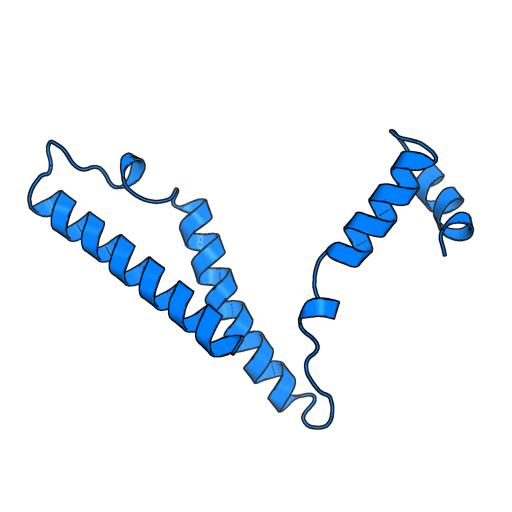72 C C . ASP A 1 92 ? 18.541 22.476 -9.113 1.00 93.44 92 ASP A C 1
ATOM 774 O O . ASP A 1 92 ? 18.303 23.527 -9.710 1.00 93.44 92 ASP A O 1
ATOM 778 N N . PHE A 1 93 ? 18.628 21.313 -9.767 1.00 92.75 93 PHE A N 1
ATOM 779 C CA . PHE A 1 93 ? 18.410 21.225 -11.211 1.00 92.75 93 PHE A CA 1
ATOM 780 C C . PHE A 1 93 ? 16.971 21.605 -11.611 1.00 92.75 93 PHE A C 1
ATOM 782 O O . PHE A 1 93 ? 15.974 21.204 -11.005 1.00 92.75 93 PHE A O 1
ATOM 789 N N . THR A 1 94 ? 16.855 22.327 -12.717 1.00 94.75 94 THR A N 1
ATOM 790 C CA . THR A 1 94 ? 15.616 22.518 -13.474 1.00 94.75 94 THR A CA 1
ATOM 791 C C . THR A 1 94 ? 15.316 21.291 -14.341 1.00 94.75 94 THR A C 1
ATOM 793 O O . THR A 1 94 ? 16.172 20.440 -14.582 1.00 94.75 94 THR A O 1
ATOM 796 N N . PHE A 1 95 ? 14.099 21.196 -14.881 1.00 91.81 95 PHE A N 1
ATOM 797 C CA . PHE A 1 95 ? 13.739 20.097 -15.786 1.00 91.81 95 PHE A CA 1
ATOM 798 C C . PHE A 1 95 ? 14.646 20.019 -17.030 1.00 91.81 95 PHE A C 1
ATOM 800 O O . PHE A 1 95 ? 15.019 18.926 -17.452 1.00 91.81 95 PHE A O 1
ATOM 807 N N . ALA A 1 96 ? 15.048 21.166 -17.589 1.00 94.00 96 ALA A N 1
ATOM 808 C CA . ALA A 1 96 ? 15.967 21.206 -18.725 1.00 94.00 96 ALA A CA 1
ATOM 809 C C . ALA A 1 96 ? 17.342 20.631 -18.353 1.00 94.00 96 ALA A C 1
ATOM 811 O O . ALA A 1 96 ? 17.889 19.812 -19.085 1.00 94.00 96 ALA A O 1
ATOM 812 N N . GLU A 1 97 ? 17.876 21.006 -17.190 1.00 92.00 97 GLU A N 1
ATOM 813 C CA . GLU A 1 97 ? 19.144 20.471 -16.683 1.00 92.00 97 GLU A CA 1
ATOM 814 C C . GLU A 1 97 ? 19.052 18.975 -16.386 1.00 92.00 97 GLU A C 1
ATOM 816 O O . GLU A 1 97 ? 19.986 18.244 -16.705 1.00 92.00 97 GLU A O 1
ATOM 821 N N . LEU A 1 98 ? 17.915 18.491 -15.875 1.00 92.06 98 LEU A N 1
ATOM 822 C CA . LEU A 1 98 ? 17.691 17.060 -15.684 1.00 92.06 98 LEU A CA 1
ATOM 823 C C . LEU A 1 98 ? 17.799 16.287 -17.006 1.00 92.06 98 LEU A C 1
ATOM 825 O O . LEU A 1 98 ? 18.460 15.253 -17.043 1.00 92.06 98 LEU A O 1
ATOM 829 N N . ILE A 1 99 ? 17.223 16.804 -18.100 1.00 92.56 99 ILE A N 1
ATOM 830 C CA . ILE A 1 99 ? 17.343 16.190 -19.435 1.00 92.56 99 ILE A CA 1
ATOM 831 C C . ILE A 1 99 ? 18.813 16.089 -19.868 1.00 92.56 99 ILE A C 1
ATOM 833 O O . ILE A 1 99 ? 19.205 15.079 -20.444 1.00 92.56 99 ILE A O 1
ATOM 837 N N . TYR A 1 100 ? 19.645 17.089 -19.558 1.00 90.12 100 TYR A N 1
ATOM 838 C CA . TYR A 1 100 ? 21.086 17.044 -19.843 1.00 90.12 100 TYR A CA 1
ATOM 839 C C . TYR A 1 100 ? 21.879 16.137 -18.892 1.00 90.12 100 TYR A C 1
ATOM 841 O O . TYR A 1 100 ? 22.963 15.670 -19.248 1.00 90.12 100 TYR A O 1
ATOM 849 N N . ILE A 1 101 ? 21.371 15.903 -17.681 1.00 90.56 101 ILE A N 1
ATOM 850 C CA . ILE A 1 101 ? 21.979 15.020 -16.683 1.00 90.56 101 ILE A CA 1
ATOM 851 C C . ILE A 1 101 ? 21.698 13.546 -17.008 1.00 90.56 101 ILE A C 1
ATOM 853 O O . ILE A 1 101 ? 22.585 12.720 -16.815 1.00 90.56 101 ILE A O 1
ATOM 857 N N . VAL A 1 102 ? 20.518 13.206 -17.542 1.00 88.31 1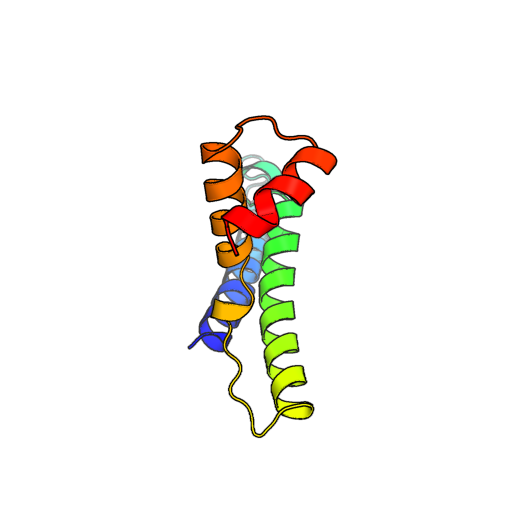02 VAL A N 1
ATOM 858 C CA . VAL A 1 102 ? 20.105 11.812 -17.818 1.00 88.31 102 VAL A CA 1
ATOM 859 C C . VAL A 1 102 ? 21.155 11.011 -18.613 1.00 88.31 102 VAL A C 1
ATOM 861 O O . VAL A 1 102 ? 21.518 9.936 -18.139 1.00 88.31 102 VAL A O 1
ATOM 864 N N . PRO A 1 103 ? 21.735 11.510 -19.728 1.00 86.81 103 PRO A N 1
ATOM 865 C CA . PRO A 1 103 ? 22.765 10.783 -20.480 1.00 86.81 103 PRO A CA 1
ATOM 866 C C . PRO A 1 103 ? 24.082 10.559 -19.723 1.00 86.81 103 PRO A C 1
ATOM 868 O O . PRO A 1 103 ? 24.943 9.840 -20.210 1.00 86.81 103 PRO A O 1
ATOM 871 N N . LYS A 1 104 ? 24.292 11.230 -18.582 1.00 80.19 104 LYS A N 1
ATOM 872 C CA . LYS A 1 104 ? 25.479 11.053 -17.729 1.00 80.19 104 LYS A CA 1
ATOM 873 C C . LYS A 1 104 ? 25.258 10.013 -16.627 1.00 80.19 104 LYS A C 1
ATOM 875 O O . LYS A 1 104 ? 26.229 9.595 -16.005 1.00 80.19 104 LYS A O 1
ATOM 880 N N . ILE A 1 105 ? 24.000 9.666 -16.350 1.00 77.81 105 ILE A N 1
ATOM 881 C CA . ILE A 1 105 ? 23.596 8.712 -15.309 1.00 77.81 105 ILE A CA 1
ATOM 882 C C . ILE A 1 105 ? 23.251 7.345 -15.918 1.00 77.81 105 ILE A C 1
ATOM 884 O O . ILE A 1 105 ? 23.512 6.328 -15.278 1.00 77.81 105 ILE A O 1
ATOM 888 N N . ALA A 1 106 ? 22.640 7.334 -17.110 1.00 60.47 106 ALA A N 1
ATOM 889 C CA . ALA A 1 106 ? 22.151 6.142 -17.808 1.00 60.47 106 ALA A CA 1
ATOM 890 C C . ALA A 1 106 ? 23.195 5.494 -18.729 1.00 60.47 106 ALA A C 1
ATOM 892 O O . ALA A 1 106 ? 23.966 6.244 -19.369 1.00 60.47 106 ALA A O 1
#

Sequence (106 aa):
ERIKMAMTLFFFLRFWHQHILNLLETYPNFISLKKNFLADQSYSILVFLAESMVLLVKAHREYYPSVPLLLWMHGSEAAEYFFGIARQINPDFTFAELIYIVPKIA

pLDDT: mean 92.13, std 5.45, range [60.47, 97.75]

Secondary structure (DSSP, 8-state):
-HHHHHHHHHHHHHHHHHHHHHHHHH-TTT--HHHHS--HHHHHHHHHHHHHHHHHHHHHHHH-TTS---GGGGSSHHHHHHHHHHHHH-TT--HHHHHHHHHHH-

Organism: NCBI:txid588596

Radius of gyration: 21.11 Å; chains: 1; bounding box: 43×40×49 Å

Foldseek 3Di:
DLLVVLVCQLVVLVVVLVVLVVVCVVCVPPGDCCPRHDDPVVSVVSNCVSVVVVVVVVVCCVPPVPDDDDVVVVDCVVVVVLVVVVCVVPVDDDPVVSVVCVVVVD